Protein AF-S4MY46-F1 (afdb_monomer)

Foldseek 3Di:
DDPVVVVVVVVVVVVVVLCVVCPPDDLCQQLDDPDLQRAGVVLVVQLVLLVVQVVVCVVVVHDRCLVVVVVLVLLVLPDPSSDSCPPDGSVSSNSSSPDPNDD

Radius of gyration: 14.99 Å; Cα contacts (8 Å, |Δi|>4): 65; chains: 1; bounding box: 39×30×36 Å

Nearest PDB structures (foldseek):
  8f5v-assembly1_B  TM=9.668E-01  e=5.195E-07  Mycobacterium tuberculosis
  8fx9-assembly1_A-2  TM=9.457E-01  e=9.624E-07  Mycobacterium tuberculosis
  3cex-assembly1_A  TM=8.885E-01  e=2.330E-03  Enterococcus faecalis V583
  8qf6-assembly1_D  TM=5.729E-01  e=2.433E+00  Escherichia coli BL21(DE3)

InterPro domains:
  IPR024775 Hercynine oxygenase, DinB-like domain [PF12867] (13-75)
  IPR034660 DinB/YfiT-like putative metalloenzymes [G3DSA:1.20.120.450] (1-101)
  IPR034660 DinB/YfiT-like putative metalloenzymes [SSF109854] (4-90)

Solvent-accessible surface area (backbone atoms only — not comparable to full-atom values): 6211 Å² total; per-residue (Å²): 136,56,76,66,54,56,53,53,50,54,55,50,50,54,53,51,51,54,52,62,71,54,59,92,59,51,74,68,62,31,50,40,50,98,43,81,79,50,76,20,56,52,54,51,54,50,28,53,53,37,48,51,38,51,52,55,14,64,79,66,79,47,78,35,58,52,64,78,68,44,43,54,68,75,58,58,60,86,63,64,90,81,67,39,61,82,89,58,46,51,74,52,56,61,57,59,61,68,65,79,79,77,128

Sequence (103 aa):
MHAKDILIDGYNRIREEVHATVEGLAPDELSARPSPDTNSIAWLVWHLTRVQDDHVADAFDLDQVWLSQDWEKRFGLGLPRHDTGYGHSPAKVAKSGSTRARC

Secondary structure (DSSP, 8-state):
--HHHHHHHHHHHHHHHHHHHHTT--HHHHH--SSTTSPPHHHHHHHHHHHHHHHHHHHTT---HHHHT-HHHHH---S-TT--STT--HHHHHHHT------

Organism: NCBI:txid1283301

pLDDT: mean 90.81, std 14.08, range [30.38, 98.5]

Structure (mmCIF, N/CA/C/O backbone):
data_AF-S4MY46-F1
#
_entry.id   AF-S4MY46-F1
#
loop_
_atom_site.group_PDB
_atom_site.id
_atom_site.type_symbol
_atom_site.label_atom_id
_atom_site.label_alt_id
_atom_site.label_comp_id
_atom_site.label_asym_id
_atom_site.label_entity_id
_atom_site.label_seq_id
_atom_site.pdbx_PDB_ins_code
_atom_site.Cartn_x
_atom_site.Cartn_y
_atom_site.Cartn_z
_atom_site.occupancy
_atom_site.B_iso_or_equiv
_atom_site.auth_seq_id
_atom_site.auth_comp_id
_atom_site.auth_asym_id
_atom_site.auth_atom_id
_atom_site.pdbx_PDB_model_num
ATOM 1 N N . MET A 1 1 ? 21.833 15.427 -11.602 1.00 73.94 1 MET A N 1
ATOM 2 C CA . MET A 1 1 ? 20.713 14.678 -11.003 1.00 73.94 1 MET A CA 1
ATOM 3 C C . MET A 1 1 ? 19.903 14.098 -12.145 1.00 73.94 1 MET A C 1
ATOM 5 O O . MET A 1 1 ? 19.485 14.856 -13.015 1.00 73.94 1 MET A O 1
ATOM 9 N N . HIS A 1 2 ? 19.791 12.778 -12.220 1.00 93.38 2 HIS A N 1
ATOM 10 C CA . HIS A 1 2 ? 18.974 12.102 -13.223 1.00 93.38 2 HIS A CA 1
ATOM 11 C C . HIS A 1 2 ? 17.520 12.033 -12.744 1.00 93.38 2 HIS A C 1
ATOM 13 O O . HIS A 1 2 ? 17.268 12.006 -11.543 1.00 93.38 2 HIS A O 1
ATOM 19 N N . ALA A 1 3 ? 16.555 11.954 -13.666 1.00 92.69 3 ALA A N 1
ATOM 20 C CA . ALA A 1 3 ? 15.132 11.872 -13.313 1.00 92.69 3 ALA A CA 1
ATOM 21 C C . ALA A 1 3 ? 14.819 10.707 -12.349 1.00 92.69 3 ALA A C 1
ATOM 23 O O . ALA A 1 3 ? 14.018 10.859 -11.432 1.00 92.69 3 ALA A O 1
ATOM 24 N N . LYS A 1 4 ? 15.518 9.573 -12.501 1.00 92.69 4 LYS A N 1
ATOM 25 C CA . LYS A 1 4 ? 15.407 8.422 -11.592 1.00 92.69 4 LYS A CA 1
ATOM 26 C C . LYS A 1 4 ? 15.773 8.755 -10.141 1.00 92.69 4 LYS A C 1
ATOM 28 O O . LYS A 1 4 ? 15.180 8.189 -9.235 1.00 92.69 4 LYS A O 1
ATOM 33 N N . ASP A 1 5 ? 16.707 9.681 -9.920 1.00 96.44 5 ASP A N 1
ATOM 34 C CA . ASP A 1 5 ? 17.177 10.025 -8.576 1.00 96.44 5 ASP A CA 1
ATOM 35 C C . ASP A 1 5 ? 16.078 10.777 -7.807 1.00 96.44 5 ASP A C 1
ATOM 37 O O . ASP A 1 5 ? 15.900 10.555 -6.616 1.00 96.44 5 ASP A O 1
ATOM 41 N N . ILE A 1 6 ? 15.283 11.597 -8.508 1.00 95.81 6 ILE A N 1
ATOM 42 C CA . ILE A 1 6 ? 14.126 12.308 -7.938 1.00 95.81 6 ILE A CA 1
ATOM 43 C C . ILE A 1 6 ? 13.024 11.319 -7.544 1.00 95.81 6 ILE A C 1
ATOM 45 O O . ILE A 1 6 ? 12.424 11.451 -6.481 1.00 95.81 6 ILE A O 1
ATOM 49 N N . LEU A 1 7 ? 12.761 10.313 -8.385 1.00 92.75 7 LEU A N 1
ATOM 50 C CA . LEU A 1 7 ? 11.772 9.277 -8.075 1.00 92.75 7 LEU A CA 1
ATOM 51 C C . LEU A 1 7 ? 12.203 8.442 -6.864 1.00 92.75 7 LEU A C 1
ATOM 53 O O . LEU A 1 7 ? 11.394 8.195 -5.975 1.00 92.75 7 LEU A O 1
ATOM 57 N N . ILE A 1 8 ? 13.478 8.046 -6.810 1.00 95.50 8 ILE A N 1
ATOM 58 C CA . ILE A 1 8 ? 14.041 7.299 -5.678 1.00 95.50 8 ILE A CA 1
ATOM 59 C C . ILE A 1 8 ? 13.935 8.116 -4.383 1.00 95.50 8 ILE A C 1
ATOM 61 O O . ILE A 1 8 ? 13.496 7.577 -3.369 1.00 95.50 8 ILE A O 1
ATOM 65 N N . ASP A 1 9 ? 14.289 9.404 -4.412 1.00 97.06 9 ASP A N 1
ATOM 66 C CA . ASP A 1 9 ? 14.133 10.303 -3.262 1.00 97.06 9 ASP A CA 1
ATOM 67 C C . ASP A 1 9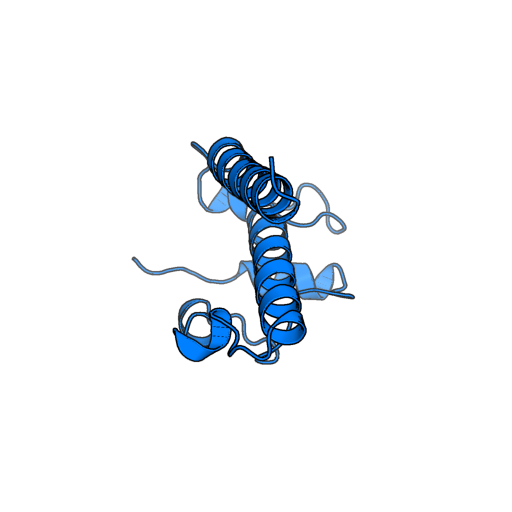 ? 12.669 10.390 -2.805 1.00 97.06 9 ASP A C 1
ATOM 69 O O . ASP A 1 9 ? 12.366 10.162 -1.634 1.00 97.06 9 ASP A O 1
ATOM 73 N N . GLY A 1 10 ? 11.739 10.610 -3.740 1.00 95.50 10 GLY A N 1
ATOM 74 C CA . GLY A 1 10 ? 10.308 10.683 -3.444 1.00 95.50 10 GLY A CA 1
ATOM 75 C C . GLY A 1 10 ? 9.765 9.422 -2.763 1.00 95.50 10 GLY A C 1
ATOM 76 O O . GLY A 1 10 ? 9.091 9.520 -1.738 1.00 95.50 10 GLY A O 1
ATOM 77 N N . TYR A 1 11 ? 10.097 8.233 -3.279 1.00 94.88 11 TYR A N 1
ATOM 78 C CA . TYR A 1 11 ? 9.669 6.969 -2.668 1.00 94.88 11 TYR A CA 1
ATOM 79 C C . TYR A 1 11 ? 10.345 6.690 -1.318 1.00 94.88 11 TYR A C 1
ATOM 81 O O . TYR A 1 11 ? 9.711 6.119 -0.428 1.00 94.88 11 TYR A O 1
ATOM 89 N N . ASN A 1 12 ? 11.598 7.113 -1.123 1.00 96.94 12 ASN A N 1
ATOM 90 C CA . ASN A 1 12 ? 12.260 7.004 0.180 1.00 96.94 12 ASN A CA 1
ATOM 91 C C . ASN A 1 12 ? 11.571 7.869 1.237 1.00 96.94 12 ASN A C 1
ATOM 93 O O . ASN A 1 12 ? 11.319 7.381 2.336 1.00 96.94 12 ASN A O 1
ATOM 97 N N . ARG A 1 13 ? 11.175 9.096 0.887 1.00 97.12 13 ARG A N 1
ATOM 98 C CA . ARG A 1 13 ? 10.437 9.978 1.799 1.00 97.12 13 ARG A CA 1
ATOM 99 C C . ARG A 1 13 ? 9.080 9.395 2.183 1.00 97.12 13 ARG A C 1
ATOM 101 O O . ARG A 1 13 ? 8.730 9.417 3.352 1.00 97.12 13 ARG A O 1
ATOM 108 N N . ILE A 1 14 ? 8.348 8.787 1.243 1.00 95.88 14 ILE A N 1
ATOM 109 C CA . ILE A 1 14 ? 7.099 8.070 1.570 1.00 95.88 14 ILE A CA 1
ATOM 110 C C . ILE A 1 14 ? 7.359 6.978 2.617 1.00 95.88 14 ILE A C 1
ATOM 112 O O . ILE A 1 14 ? 6.606 6.860 3.582 1.00 95.88 14 ILE A O 1
ATOM 116 N N . ARG 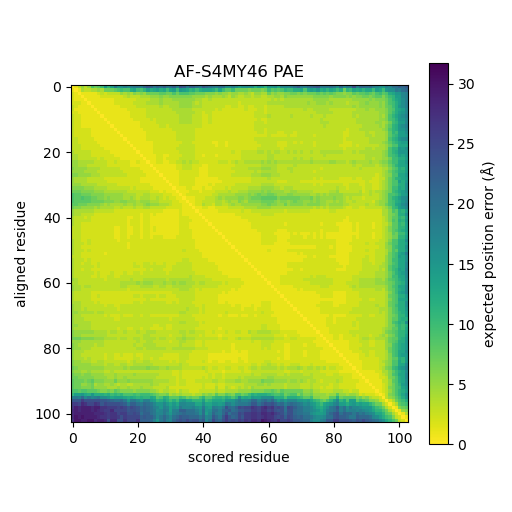A 1 15 ? 8.437 6.196 2.459 1.00 96.00 15 ARG A N 1
ATOM 117 C CA . ARG A 1 15 ? 8.814 5.160 3.432 1.00 96.00 15 ARG A CA 1
ATOM 118 C C . ARG A 1 15 ? 9.097 5.761 4.812 1.00 96.00 15 ARG A C 1
ATOM 120 O O . ARG A 1 15 ? 8.602 5.238 5.806 1.00 96.00 15 ARG A O 1
ATOM 127 N N . GLU A 1 16 ? 9.876 6.835 4.870 1.00 97.88 16 GLU A N 1
ATOM 128 C CA . GLU A 1 16 ? 10.210 7.543 6.113 1.00 97.88 16 GLU A CA 1
ATOM 129 C C . GLU A 1 16 ? 8.954 8.065 6.824 1.00 97.88 16 GLU A C 1
ATOM 131 O O . GLU A 1 16 ? 8.763 7.777 8.004 1.00 97.88 16 GLU A O 1
ATOM 136 N N . GLU A 1 17 ? 8.057 8.734 6.097 1.00 97.12 17 GLU A N 1
ATOM 137 C CA . GLU A 1 17 ? 6.812 9.281 6.648 1.00 97.12 17 GLU A CA 1
ATOM 138 C C . GLU A 1 17 ? 5.863 8.186 7.148 1.00 97.12 17 GLU A C 1
ATOM 140 O O . GLU A 1 17 ? 5.245 8.341 8.202 1.00 97.12 17 GLU A O 1
ATOM 145 N N . VAL A 1 18 ? 5.762 7.050 6.444 1.00 96.88 18 VAL A N 1
ATOM 146 C CA . VAL A 1 18 ? 4.970 5.901 6.915 1.00 96.88 18 VAL A CA 1
ATOM 147 C C . VAL A 1 18 ? 5.507 5.399 8.251 1.00 96.88 18 VAL A C 1
ATOM 149 O O . VAL A 1 18 ? 4.721 5.214 9.177 1.00 96.88 18 VAL A O 1
ATOM 152 N N . HIS A 1 19 ? 6.825 5.208 8.372 1.00 96.81 19 HIS A N 1
ATOM 153 C CA . HIS A 1 19 ? 7.430 4.748 9.622 1.00 96.81 19 HIS A CA 1
ATOM 154 C C . HIS A 1 19 ? 7.248 5.756 10.759 1.00 96.81 19 HIS A C 1
ATOM 156 O O . HIS A 1 19 ? 6.860 5.342 11.846 1.00 96.81 19 HIS A O 1
ATOM 162 N N . ALA A 1 20 ? 7.457 7.049 10.502 1.00 97.12 20 ALA A N 1
ATOM 163 C CA . ALA A 1 20 ? 7.251 8.103 11.493 1.00 97.12 20 ALA A CA 1
ATOM 164 C C . ALA A 1 20 ? 5.781 8.202 11.938 1.00 97.12 20 ALA A C 1
ATOM 166 O O . ALA A 1 20 ? 5.495 8.374 13.118 1.00 97.12 20 ALA A O 1
ATOM 167 N N . THR A 1 21 ? 4.832 8.040 11.010 1.00 95.12 21 THR A N 1
ATOM 168 C CA . THR A 1 21 ? 3.391 8.125 11.301 1.00 95.12 21 THR A CA 1
ATOM 169 C C . THR A 1 21 ? 2.907 6.987 12.199 1.00 95.12 21 THR A C 1
ATOM 171 O O . THR A 1 21 ? 2.015 7.192 13.021 1.00 95.12 21 THR A O 1
ATOM 174 N N . VAL A 1 22 ? 3.450 5.778 12.027 1.00 96.62 22 VAL A N 1
ATOM 175 C CA . VAL A 1 22 ? 3.035 4.598 12.807 1.00 96.62 22 VAL A CA 1
ATOM 176 C C . VAL A 1 22 ? 3.889 4.367 14.052 1.00 96.62 22 VAL A C 1
ATOM 178 O O . VAL A 1 22 ? 3.618 3.437 14.814 1.00 96.62 22 VAL A O 1
ATOM 181 N N . GLU A 1 23 ? 4.923 5.181 14.265 1.00 97.56 23 GLU A N 1
ATOM 182 C CA . GLU A 1 23 ? 5.835 5.039 15.393 1.00 97.56 23 GLU A CA 1
ATOM 183 C C . GLU A 1 23 ? 5.091 5.207 16.724 1.00 97.56 23 GLU A C 1
ATOM 185 O O . GLU A 1 23 ? 4.369 6.175 16.953 1.00 97.56 23 GLU A O 1
ATOM 190 N N . GLY A 1 24 ? 5.262 4.231 17.619 1.00 97.25 24 GLY A N 1
ATOM 191 C CA . GLY A 1 24 ? 4.664 4.252 18.954 1.00 97.25 24 GLY A CA 1
ATOM 192 C C . GLY A 1 24 ? 3.173 3.906 19.020 1.00 97.25 24 GLY A C 1
ATOM 193 O O . GLY A 1 24 ? 2.657 3.802 20.131 1.00 97.25 24 GLY A O 1
ATOM 194 N N . LEU A 1 25 ? 2.494 3.678 17.889 1.00 97.25 25 LEU A N 1
ATOM 195 C CA . LEU A 1 25 ? 1.079 3.298 17.881 1.00 97.25 25 LEU A CA 1
ATOM 196 C C . LEU A 1 25 ? 0.878 1.817 18.216 1.00 97.25 25 LEU A C 1
ATOM 198 O O . LEU A 1 25 ? 1.497 0.924 17.630 1.00 97.25 25 LEU A O 1
ATOM 202 N N . ALA A 1 26 ? -0.048 1.545 19.131 1.00 96.19 26 ALA A N 1
ATOM 203 C CA . ALA A 1 26 ? -0.495 0.197 19.440 1.00 96.19 26 ALA A CA 1
ATOM 204 C C . ALA A 1 26 ? -1.356 -0.387 18.297 1.00 96.19 26 ALA A C 1
ATOM 206 O O . ALA A 1 26 ? -1.999 0.354 17.547 1.00 96.19 26 ALA A O 1
ATOM 207 N N . PRO A 1 27 ? -1.460 -1.725 18.177 1.00 93.12 27 PRO A N 1
ATOM 208 C CA . PRO A 1 27 ? -2.293 -2.366 17.153 1.00 93.12 27 PRO A CA 1
ATOM 209 C C . PRO A 1 27 ? -3.763 -1.917 17.150 1.00 93.12 27 PRO A C 1
ATOM 211 O O . PRO A 1 27 ? -4.366 -1.771 16.082 1.00 93.12 27 PRO A O 1
ATOM 214 N N . ASP A 1 28 ? -4.331 -1.661 18.330 1.00 94.38 28 ASP A N 1
ATOM 215 C CA . ASP A 1 28 ? -5.709 -1.181 18.466 1.00 94.38 28 ASP A CA 1
ATOM 216 C C . ASP A 1 28 ? -5.859 0.261 17.959 1.00 94.38 28 ASP A C 1
ATOM 218 O O . ASP A 1 28 ? -6.875 0.595 17.352 1.00 94.38 28 ASP A O 1
ATOM 222 N N . GLU A 1 29 ? -4.831 1.098 18.124 1.00 95.50 29 GLU A N 1
ATOM 223 C CA . GLU A 1 29 ? -4.798 2.468 17.596 1.00 95.50 29 GLU A CA 1
ATOM 224 C C . GLU A 1 29 ? -4.643 2.466 16.072 1.00 95.50 29 GLU A C 1
ATOM 226 O O . GLU A 1 29 ? -5.352 3.190 15.374 1.00 95.50 29 GLU A O 1
ATOM 231 N N . LEU A 1 30 ? -3.796 1.583 15.533 1.00 94.88 30 LEU A N 1
ATOM 232 C CA . LEU A 1 30 ? -3.654 1.394 14.086 1.00 94.88 30 LEU A CA 1
ATOM 233 C C . LEU A 1 30 ? -4.961 0.929 13.430 1.00 94.88 30 LEU A C 1
ATOM 235 O O . LEU A 1 30 ? -5.246 1.285 12.284 1.00 94.88 30 LEU A O 1
ATOM 239 N N . SER A 1 31 ? -5.755 0.142 14.154 1.00 93.00 31 SER A N 1
ATOM 240 C CA . SER A 1 31 ? -7.027 -0.415 13.683 1.00 93.00 31 SER A CA 1
ATOM 241 C C . SER A 1 31 ? -8.229 0.487 13.978 1.00 93.00 31 SER A C 1
ATOM 243 O O . SER A 1 31 ? -9.317 0.248 13.445 1.00 93.00 31 SER A O 1
ATOM 245 N N . ALA A 1 32 ? -8.048 1.526 14.797 1.00 93.06 32 ALA A N 1
ATOM 246 C CA . ALA A 1 32 ? -9.117 2.414 15.216 1.00 93.06 32 ALA A CA 1
ATOM 247 C C . ALA A 1 32 ? -9.726 3.171 14.030 1.00 93.06 32 ALA A C 1
ATOM 249 O O . ALA A 1 32 ? -9.045 3.589 13.090 1.00 93.06 32 ALA A O 1
ATOM 250 N N . ARG A 1 33 ? -11.044 3.368 14.099 1.00 93.56 33 ARG A N 1
ATOM 251 C CA . ARG A 1 33 ? -11.817 4.170 13.147 1.00 93.56 33 ARG A CA 1
ATOM 252 C C . ARG A 1 33 ? -12.568 5.250 13.925 1.00 93.56 33 ARG A C 1
ATOM 254 O O . ARG A 1 33 ? -13.578 4.924 14.549 1.00 93.56 33 ARG A O 1
ATOM 261 N N . PRO A 1 34 ? -12.093 6.510 13.918 1.00 90.94 34 PRO A N 1
ATOM 262 C CA . PRO A 1 34 ? -12.724 7.602 14.662 1.00 90.94 34 PRO A CA 1
ATOM 263 C C . PRO A 1 34 ? -14.202 7.828 14.310 1.00 90.94 34 PRO A C 1
ATOM 265 O O . PRO A 1 34 ? -14.979 8.274 15.150 1.00 90.94 34 PRO A O 1
ATOM 268 N N . SER A 1 35 ? -14.604 7.502 13.079 1.00 92.69 35 SER A N 1
ATOM 269 C CA . SER A 1 35 ? -16.006 7.450 12.660 1.00 92.69 35 SER A CA 1
ATOM 270 C C . SER A 1 35 ? -16.275 6.297 11.676 1.00 92.69 35 SER A C 1
ATOM 272 O O . SER A 1 35 ? -15.338 5.793 11.043 1.00 92.69 35 SER A O 1
ATOM 274 N N . PRO A 1 36 ? -17.545 5.887 11.482 1.00 87.69 36 PRO A N 1
ATOM 275 C CA . PRO A 1 36 ? -17.910 4.809 10.561 1.00 87.69 36 PRO A CA 1
ATOM 276 C C . PRO A 1 36 ? -17.485 5.017 9.107 1.00 87.69 36 PRO A C 1
ATOM 278 O O . PRO A 1 36 ? -17.433 4.028 8.382 1.00 87.69 36 PRO A O 1
ATOM 281 N N . ASP A 1 37 ? -17.155 6.246 8.703 1.00 89.94 37 ASP A N 1
ATOM 282 C CA . ASP A 1 37 ? -16.749 6.605 7.338 1.00 89.94 37 ASP A CA 1
ATOM 283 C C . ASP A 1 37 ? -15.239 6.858 7.207 1.00 89.94 37 ASP A C 1
ATOM 285 O O . ASP A 1 37 ? -14.731 7.062 6.109 1.00 89.94 37 ASP A O 1
ATOM 289 N N . THR A 1 38 ? -14.496 6.812 8.317 1.00 92.69 38 THR A N 1
ATOM 290 C CA . THR A 1 38 ? -13.032 6.968 8.308 1.00 92.69 38 THR A CA 1
ATOM 291 C C . THR A 1 38 ? -12.326 5.654 8.018 1.00 92.69 38 THR A C 1
ATOM 293 O O . THR A 1 38 ? -12.770 4.584 8.445 1.00 92.69 38 THR A O 1
ATOM 296 N N . ASN A 1 39 ? -11.198 5.725 7.320 1.00 94.62 39 ASN A N 1
ATOM 297 C CA . ASN A 1 39 ? -10.286 4.596 7.196 1.00 94.62 39 ASN A CA 1
ATOM 298 C C . ASN A 1 39 ? -9.403 4.514 8.443 1.00 94.62 39 ASN A C 1
ATOM 300 O O . ASN A 1 39 ? -9.056 5.544 9.019 1.00 94.62 39 ASN A O 1
ATOM 304 N N . SER A 1 40 ? -9.045 3.300 8.856 1.00 94.62 40 SER A N 1
ATOM 305 C CA . SER A 1 40 ? -8.033 3.120 9.897 1.00 94.62 40 SER A CA 1
ATOM 306 C C . SER A 1 40 ? -6.635 3.403 9.342 1.00 94.62 40 SER A C 1
ATOM 308 O O . SER A 1 40 ? -6.411 3.323 8.129 1.00 94.62 40 SER A O 1
ATOM 310 N N . ILE A 1 41 ? -5.676 3.693 10.223 1.00 95.62 41 ILE A N 1
ATOM 311 C CA . ILE A 1 41 ? -4.276 3.925 9.833 1.00 95.62 41 ILE A CA 1
ATOM 312 C C . ILE A 1 41 ? -3.706 2.675 9.152 1.00 95.62 41 ILE A C 1
ATOM 314 O O . ILE A 1 41 ? -3.092 2.775 8.091 1.00 95.62 41 ILE A O 1
ATOM 318 N N . ALA A 1 42 ? -3.992 1.489 9.698 1.00 94.94 42 ALA A N 1
ATOM 319 C CA . ALA A 1 42 ? -3.587 0.215 9.113 1.00 94.94 42 ALA A CA 1
ATOM 320 C C . ALA A 1 42 ? -4.105 0.044 7.676 1.00 94.94 42 ALA A C 1
ATOM 322 O O . ALA A 1 42 ? -3.354 -0.374 6.796 1.00 94.94 42 ALA A O 1
ATO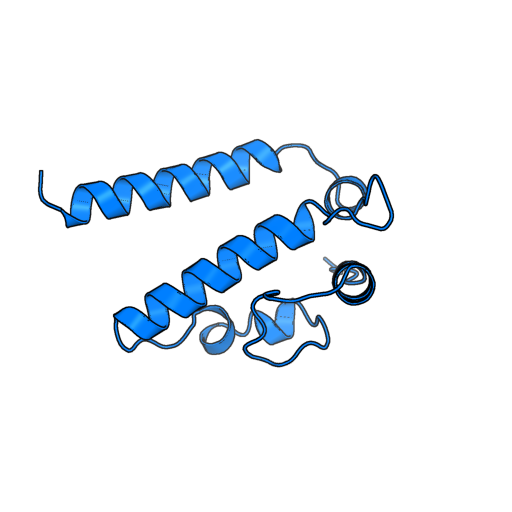M 323 N N . TRP A 1 43 ? -5.369 0.406 7.418 1.00 96.00 43 TRP A N 1
ATOM 324 C CA . TRP A 1 43 ? -5.934 0.333 6.072 1.00 96.00 43 TRP A CA 1
ATOM 325 C C . TRP A 1 43 ? -5.263 1.324 5.123 1.00 96.00 43 TRP A C 1
ATOM 327 O O . TRP A 1 43 ? -4.963 0.960 3.992 1.00 96.00 43 TRP A O 1
ATOM 337 N N . LEU A 1 44 ? -4.991 2.554 5.572 1.00 96.19 44 LEU A N 1
ATOM 338 C CA . LEU A 1 44 ? -4.342 3.580 4.749 1.00 96.19 44 LEU A CA 1
ATOM 339 C C . LEU A 1 44 ? -2.921 3.174 4.341 1.00 96.19 44 LEU A C 1
ATOM 341 O O . LEU A 1 44 ? -2.565 3.312 3.174 1.00 96.19 44 LEU A O 1
ATOM 345 N N . VAL A 1 45 ? -2.134 2.624 5.270 1.00 96.81 45 VAL A N 1
ATOM 346 C CA . VAL A 1 45 ? -0.770 2.149 4.986 1.00 96.81 45 VAL A CA 1
ATOM 347 C C . VAL A 1 45 ? -0.789 0.922 4.069 1.00 96.81 45 VAL A C 1
ATOM 349 O O . VAL A 1 45 ? -0.016 0.852 3.110 1.00 96.81 45 VAL A O 1
ATOM 352 N N . TRP A 1 46 ? -1.696 -0.030 4.306 1.00 96.75 46 TRP A N 1
ATOM 353 C CA . TRP A 1 46 ? -1.885 -1.172 3.408 1.00 96.75 46 TRP A CA 1
ATOM 354 C C . TRP A 1 46 ? -2.313 -0.725 2.001 1.00 96.75 46 TRP A C 1
ATOM 356 O O . TRP A 1 46 ? -1.710 -1.145 1.019 1.00 96.75 46 TRP A O 1
ATOM 366 N N . HIS A 1 47 ? -3.293 0.173 1.887 1.00 97.06 47 HIS A N 1
ATOM 367 C CA . HIS A 1 47 ? -3.771 0.701 0.607 1.00 97.06 47 HIS A CA 1
ATOM 368 C C . HIS A 1 47 ? -2.651 1.413 -0.163 1.00 97.06 47 HIS A C 1
ATOM 370 O O . HIS A 1 47 ? -2.413 1.105 -1.330 1.00 97.06 47 HIS A O 1
ATOM 376 N N . LEU A 1 48 ? -1.917 2.310 0.504 1.00 97.00 48 LEU A N 1
ATOM 377 C CA . LEU A 1 48 ? -0.772 3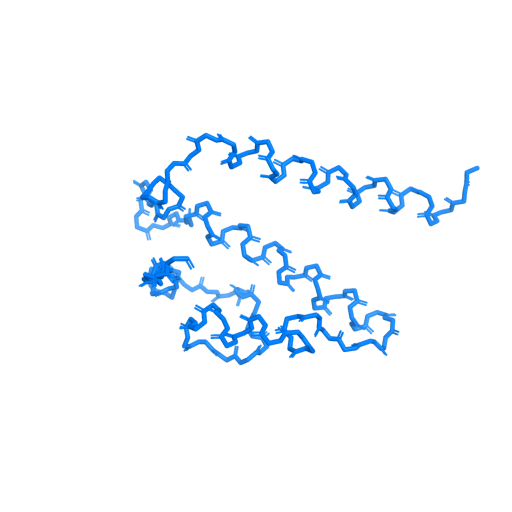.022 -0.067 1.00 97.00 48 LEU A CA 1
ATOM 378 C C . LEU A 1 48 ? 0.270 2.052 -0.640 1.00 97.00 48 LEU A C 1
ATOM 380 O O . LEU A 1 48 ? 0.694 2.192 -1.787 1.00 97.00 48 LEU A O 1
ATOM 384 N N . THR A 1 49 ? 0.669 1.055 0.151 1.00 96.19 49 THR A N 1
ATOM 385 C CA . THR A 1 49 ? 1.703 0.088 -0.246 1.00 96.19 49 THR A CA 1
ATOM 386 C C . THR A 1 49 ? 1.222 -0.859 -1.342 1.00 96.19 49 THR A C 1
ATOM 388 O O . THR A 1 49 ? 2.000 -1.187 -2.236 1.00 96.19 49 THR A O 1
ATOM 391 N N . ARG A 1 50 ? -0.063 -1.239 -1.346 1.00 97.81 50 ARG A N 1
ATOM 392 C CA . ARG A 1 50 ? -0.674 -2.016 -2.431 1.00 97.81 50 ARG A CA 1
ATOM 393 C C . ARG A 1 50 ? -0.709 -1.261 -3.749 1.00 97.81 50 ARG A C 1
ATOM 395 O O . ARG A 1 50 ? -0.348 -1.845 -4.761 1.00 97.81 50 ARG A O 1
ATOM 402 N N . VAL A 1 51 ? -1.112 0.010 -3.740 1.00 97.50 51 VAL A N 1
ATOM 403 C CA . VAL A 1 51 ? -1.134 0.850 -4.950 1.00 97.50 51 VAL A CA 1
ATOM 404 C C . VAL A 1 51 ? 0.280 1.062 -5.491 1.00 97.50 51 VAL A C 1
ATOM 406 O O . VAL A 1 51 ? 0.492 0.966 -6.696 1.00 97.50 51 VAL A O 1
ATOM 409 N N . GLN A 1 52 ? 1.259 1.307 -4.615 1.00 96.88 52 GLN A N 1
ATOM 410 C CA . GLN A 1 52 ? 2.652 1.447 -5.036 1.00 96.88 52 GLN A CA 1
ATOM 411 C C . GLN A 1 52 ? 3.196 0.157 -5.669 1.00 96.88 52 GLN A C 1
ATOM 413 O O . GLN A 1 52 ? 3.802 0.223 -6.733 1.00 96.88 52 GLN A O 1
ATOM 418 N N . ASP A 1 53 ? 2.983 -0.999 -5.036 1.00 98.12 53 ASP A N 1
ATOM 419 C CA . ASP A 1 53 ? 3.420 -2.298 -5.561 1.00 98.12 53 ASP A CA 1
ATOM 420 C C . ASP A 1 53 ? 2.741 -2.629 -6.899 1.00 98.12 53 ASP A C 1
ATOM 422 O O . ASP A 1 53 ? 3.421 -2.943 -7.869 1.00 98.12 53 ASP A O 1
ATOM 426 N N . ASP A 1 54 ? 1.416 -2.481 -6.976 1.00 98.38 54 ASP A N 1
ATOM 427 C CA . ASP A 1 54 ? 0.619 -2.741 -8.181 1.00 98.38 54 ASP A CA 1
ATOM 428 C C . ASP A 1 54 ? 1.068 -1.891 -9.380 1.00 98.38 54 ASP A C 1
ATOM 430 O O . ASP A 1 54 ? 1.381 -2.435 -10.438 1.00 98.38 54 ASP A O 1
ATOM 434 N N . HIS A 1 55 ? 1.192 -0.572 -9.203 1.00 97.00 55 HIS A N 1
ATOM 435 C CA . HIS A 1 55 ? 1.542 0.332 -10.300 1.00 97.00 55 HIS A CA 1
ATOM 436 C C . HIS A 1 55 ? 3.014 0.240 -10.718 1.00 97.00 55 HIS A C 1
ATOM 438 O O . HIS A 1 55 ? 3.322 0.371 -1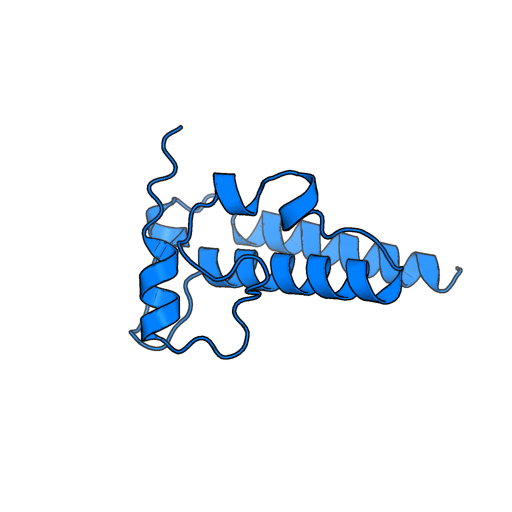1.902 1.00 97.00 55 HIS A O 1
ATOM 444 N N . VAL A 1 56 ? 3.943 0.052 -9.771 1.00 96.31 56 VAL A N 1
ATOM 445 C CA . VAL A 1 56 ? 5.364 -0.121 -10.116 1.00 96.31 56 VAL A CA 1
ATOM 446 C C . VAL A 1 56 ? 5.571 -1.460 -10.816 1.00 96.31 56 VAL A C 1
ATOM 448 O O . VAL A 1 56 ? 6.329 -1.519 -11.779 1.00 96.31 56 VAL A O 1
ATOM 451 N N . ALA A 1 57 ? 4.887 -2.517 -10.379 1.00 98.12 57 ALA A N 1
ATOM 452 C CA . ALA A 1 57 ? 4.950 -3.806 -11.048 1.00 98.12 57 ALA A CA 1
ATOM 453 C C . ALA A 1 57 ? 4.461 -3.714 -12.503 1.00 98.12 57 ALA A C 1
ATOM 455 O O . ALA A 1 57 ? 5.190 -4.103 -13.412 1.00 98.12 57 ALA A O 1
ATOM 456 N N . ASP A 1 58 ? 3.289 -3.112 -12.729 1.00 97.75 58 ASP A N 1
ATOM 457 C CA . ASP A 1 58 ? 2.712 -2.942 -14.069 1.00 97.75 58 ASP A CA 1
ATOM 458 C C . ASP A 1 58 ? 3.597 -2.081 -14.988 1.00 97.75 58 ASP A C 1
ATOM 460 O O . ASP A 1 58 ? 3.909 -2.470 -16.112 1.00 97.75 58 ASP A O 1
ATOM 464 N N . ALA A 1 59 ? 4.101 -0.944 -14.492 1.00 96.94 59 ALA A N 1
ATOM 465 C CA . ALA A 1 59 ? 4.912 -0.020 -15.288 1.00 96.94 59 ALA A CA 1
ATOM 466 C C . ALA A 1 59 ? 6.243 -0.615 -15.788 1.00 96.94 59 ALA A C 1
ATOM 468 O O . ALA A 1 59 ? 6.827 -0.090 -16.741 1.00 96.94 59 ALA A O 1
ATOM 469 N N . PHE A 1 60 ? 6.740 -1.669 -15.136 1.00 96.00 60 PHE A N 1
ATOM 470 C CA . PHE A 1 60 ? 8.032 -2.288 -15.433 1.00 96.00 60 PHE A CA 1
ATOM 471 C C . PHE A 1 60 ? 7.938 -3.779 -15.794 1.00 96.00 60 PHE A C 1
ATOM 473 O O . PHE A 1 60 ? 8.984 -4.419 -15.891 1.00 96.00 60 PHE A O 1
ATOM 480 N N . ASP A 1 61 ? 6.730 -4.310 -16.022 1.00 97.69 61 ASP A N 1
ATOM 481 C CA . ASP A 1 61 ? 6.479 -5.729 -16.339 1.00 97.69 61 ASP A CA 1
ATOM 482 C C . ASP A 1 61 ? 7.103 -6.686 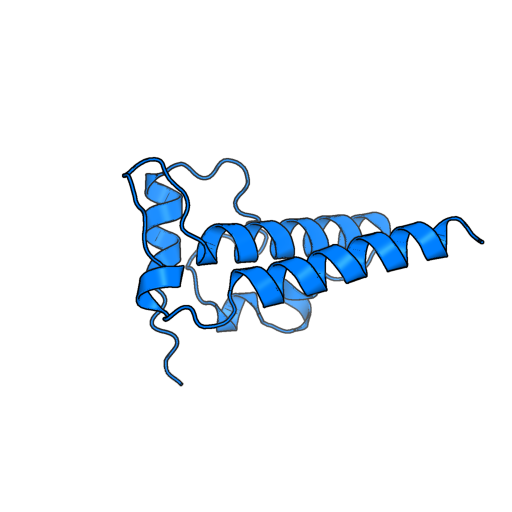-15.300 1.00 97.69 61 ASP A C 1
ATOM 484 O O . ASP A 1 61 ? 7.811 -7.643 -15.619 1.00 97.69 61 ASP A O 1
ATOM 488 N N . LEU A 1 62 ? 6.898 -6.368 -14.018 1.00 98.12 62 LEU A N 1
ATOM 489 C CA . LEU A 1 62 ? 7.373 -7.153 -12.879 1.00 98.12 62 LEU A CA 1
ATOM 490 C C . LEU A 1 62 ? 6.212 -7.870 -12.188 1.00 98.12 62 LEU A C 1
ATOM 492 O O . LEU A 1 62 ? 5.064 -7.431 -12.222 1.00 98.12 62 LEU A O 1
ATOM 496 N N . ASP A 1 63 ? 6.532 -8.936 -11.457 1.00 98.06 63 ASP A N 1
ATOM 497 C CA . ASP A 1 63 ? 5.588 -9.525 -10.512 1.00 98.06 63 ASP A CA 1
ATOM 498 C C . ASP A 1 63 ? 5.415 -8.618 -9.285 1.00 98.06 63 ASP A C 1
ATOM 500 O O . ASP A 1 63 ? 6.394 -8.217 -8.649 1.00 98.06 63 ASP A O 1
ATOM 504 N N . GLN A 1 64 ? 4.164 -8.376 -8.883 1.00 98.50 64 GLN A N 1
ATOM 505 C CA . GLN A 1 64 ? 3.853 -7.696 -7.622 1.00 98.50 64 GLN A CA 1
ATOM 506 C C . GLN A 1 64 ? 4.487 -8.435 -6.439 1.00 98.50 64 GLN A C 1
ATOM 508 O O . GLN A 1 64 ? 4.301 -9.648 -6.270 1.00 98.50 64 GLN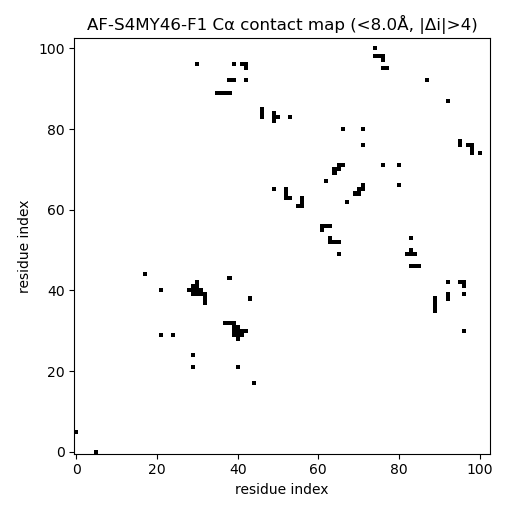 A O 1
ATOM 513 N N . VAL A 1 65 ? 5.182 -7.701 -5.569 1.00 98.31 65 VAL A N 1
ATOM 514 C CA . VAL A 1 65 ? 5.786 -8.224 -4.335 1.00 98.31 65 VAL A CA 1
ATOM 515 C C . VAL A 1 65 ? 4.723 -8.867 -3.451 1.00 98.31 65 VAL A C 1
ATOM 517 O O . VAL A 1 65 ? 4.965 -9.912 -2.842 1.00 98.31 65 VAL A O 1
ATOM 520 N N . TRP A 1 66 ? 3.520 -8.290 -3.429 1.00 98.00 66 TRP A N 1
ATOM 521 C CA . TRP A 1 66 ? 2.364 -8.800 -2.698 1.00 98.00 66 TRP A CA 1
ATOM 522 C C . TRP A 1 66 ? 2.060 -10.278 -2.972 1.00 98.00 66 TRP A C 1
ATOM 524 O O . TRP A 1 66 ? 1.689 -11.021 -2.057 1.00 98.00 66 TRP A O 1
ATOM 534 N N . LEU A 1 67 ? 2.252 -10.713 -4.220 1.00 97.88 67 LEU A N 1
ATOM 535 C CA . LEU A 1 67 ? 1.995 -12.081 -4.659 1.00 97.88 67 LEU A CA 1
ATOM 536 C C . LEU A 1 67 ? 3.264 -12.926 -4.681 1.00 97.88 67 LEU A C 1
ATOM 538 O O . LEU A 1 67 ? 3.240 -14.051 -4.185 1.00 97.88 67 LEU A O 1
ATOM 542 N N . SER A 1 68 ? 4.365 -12.393 -5.214 1.00 98.12 68 SER A N 1
ATOM 543 C CA . SER A 1 68 ? 5.622 -13.137 -5.358 1.00 98.12 68 SER A CA 1
ATOM 544 C C . SER A 1 68 ? 6.281 -13.479 -4.017 1.00 98.12 68 SER A C 1
ATOM 546 O O . SER A 1 68 ? 7.026 -14.453 -3.935 1.00 98.12 68 SER A O 1
ATOM 548 N N . GLN A 1 69 ? 5.975 -12.730 -2.950 1.00 98.00 69 GLN A N 1
ATOM 549 C CA . GLN A 1 69 ? 6.471 -12.985 -1.591 1.00 98.00 69 GLN A CA 1
ATOM 550 C C . GLN A 1 69 ? 5.381 -13.440 -0.603 1.00 98.00 69 GLN A C 1
ATOM 552 O O . GLN A 1 69 ? 5.585 -13.398 0.614 1.00 98.00 69 GLN A O 1
ATOM 557 N N . ASP A 1 70 ? 4.228 -13.897 -1.106 1.00 96.81 70 ASP A N 1
ATOM 558 C CA . ASP A 1 70 ? 3.120 -14.453 -0.312 1.00 96.81 70 ASP A CA 1
ATOM 559 C C . ASP A 1 70 ? 2.534 -13.504 0.757 1.00 96.81 70 ASP A C 1
ATOM 561 O O . ASP A 1 70 ? 1.887 -13.954 1.710 1.00 96.81 70 ASP A O 1
ATOM 565 N N . TRP A 1 71 ? 2.702 -12.186 0.616 1.00 97.50 71 TRP A N 1
ATOM 566 C CA . TRP A 1 71 ? 2.114 -11.220 1.552 1.00 97.50 71 TRP A CA 1
ATOM 567 C C . TRP A 1 71 ? 0.590 -11.308 1.590 1.00 97.50 71 TRP A C 1
ATOM 569 O O . TRP A 1 71 ? 0.017 -11.226 2.674 1.00 97.50 71 TRP A O 1
ATOM 579 N N . GLU A 1 72 ? -0.052 -11.584 0.453 1.00 95.62 72 GLU A N 1
ATOM 580 C CA . GLU A 1 72 ? -1.494 -11.849 0.370 1.00 95.62 72 GLU A CA 1
ATOM 581 C C . GLU A 1 72 ? -1.953 -12.919 1.368 1.00 95.62 72 GLU A C 1
ATOM 583 O O . GLU A 1 72 ? -2.895 -12.708 2.136 1.00 95.62 72 GLU A O 1
ATOM 588 N N . LYS A 1 73 ? -1.213 -14.030 1.438 1.00 94.38 73 LYS A N 1
ATOM 589 C CA . LYS A 1 73 ? -1.500 -15.132 2.361 1.00 94.38 73 LYS A CA 1
ATOM 590 C C . LYS A 1 73 ? -1.181 -14.765 3.807 1.00 94.38 73 LYS A C 1
ATOM 592 O O . LYS A 1 73 ? -1.931 -15.142 4.702 1.00 94.38 73 LYS A O 1
ATOM 597 N N . ARG A 1 74 ? -0.078 -14.043 4.045 1.00 95.19 74 ARG A N 1
ATOM 598 C CA . ARG A 1 74 ? 0.343 -13.615 5.394 1.00 95.19 74 ARG A CA 1
ATOM 599 C C . ARG A 1 74 ? -0.659 -12.649 6.023 1.00 95.19 74 ARG A C 1
ATOM 601 O O . ARG A 1 74 ? -0.965 -12.775 7.203 1.00 95.19 74 ARG A O 1
ATOM 608 N N . PHE A 1 75 ? -1.175 -11.709 5.235 1.00 93.12 75 PHE A N 1
ATOM 609 C CA . PHE A 1 75 ? -2.186 -10.754 5.679 1.00 93.12 75 PHE A CA 1
ATOM 610 C C . PHE A 1 75 ? -3.580 -11.382 5.789 1.00 93.12 75 PHE A C 1
ATOM 612 O O . PHE A 1 75 ? -4.354 -10.970 6.649 1.00 93.12 75 PHE A O 1
ATOM 619 N N . GLY A 1 76 ? -3.920 -12.357 4.938 1.00 91.69 76 GLY A N 1
ATOM 620 C CA . GLY A 1 76 ? -5.118 -13.185 5.103 1.00 91.69 76 GLY A CA 1
ATOM 621 C C . GLY A 1 76 ? -6.439 -12.405 5.152 1.00 91.69 76 GLY A C 1
ATOM 622 O O . GLY A 1 76 ? -7.353 -12.798 5.873 1.00 91.69 76 GLY A O 1
ATOM 6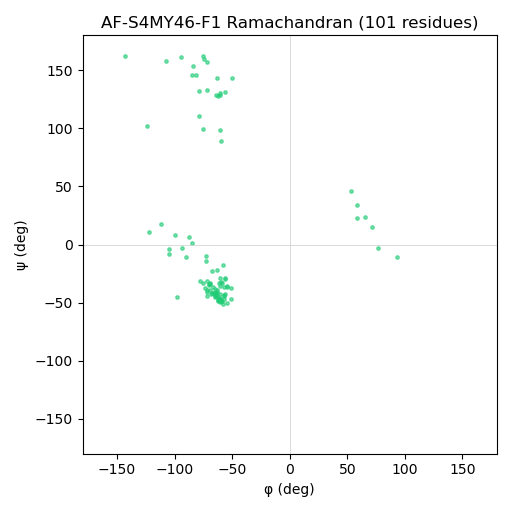23 N N . LEU A 1 77 ? -6.552 -11.298 4.406 1.00 90.25 77 LEU A N 1
ATOM 624 C CA . LEU A 1 77 ? -7.680 -10.351 4.504 1.00 90.25 77 LEU A CA 1
ATOM 625 C C . LEU A 1 77 ? -9.004 -10.874 3.922 1.00 90.25 77 LEU A C 1
ATOM 627 O O . LEU A 1 77 ? -10.037 -10.226 4.076 1.00 90.25 77 LEU A O 1
ATOM 631 N N . GLY A 1 78 ? -8.987 -12.008 3.214 1.00 89.88 78 GLY A N 1
ATOM 632 C CA . GLY A 1 78 ? -10.170 -12.537 2.524 1.00 89.88 78 GLY A CA 1
ATOM 633 C C . GLY A 1 78 ? -10.660 -11.649 1.371 1.00 89.88 78 GLY A C 1
ATOM 634 O O . GLY A 1 78 ? -11.836 -11.693 1.012 1.00 89.88 78 GLY A O 1
ATOM 635 N N . LEU A 1 79 ? -9.771 -10.824 0.814 1.00 91.00 79 LEU A N 1
ATOM 636 C CA . LEU A 1 79 ? -10.017 -9.983 -0.356 1.00 91.00 79 LEU A CA 1
ATOM 637 C C . LEU A 1 79 ? -9.548 -10.695 -1.637 1.00 91.00 79 LEU A C 1
ATOM 639 O O . LEU A 1 79 ? -8.742 -11.625 -1.557 1.00 91.00 79 LEU A O 1
ATOM 643 N N . PRO A 1 80 ? -10.014 -10.275 -2.828 1.00 94.56 80 PRO A N 1
ATOM 644 C CA . PRO A 1 80 ? -9.407 -10.702 -4.085 1.00 94.56 80 PRO A CA 1
ATOM 645 C C . PRO A 1 80 ? -7.886 -10.506 -4.068 1.00 94.56 80 PRO A C 1
ATOM 647 O O . PRO A 1 80 ? -7.384 -9.522 -3.531 1.00 94.56 80 PRO A O 1
ATOM 650 N N . ARG A 1 81 ? -7.139 -11.424 -4.688 1.00 95.31 81 ARG A N 1
ATOM 651 C CA . ARG A 1 81 ? -5.669 -11.469 -4.561 1.00 95.31 81 ARG A CA 1
ATOM 652 C C . ARG A 1 81 ? -4.957 -10.200 -5.050 1.00 95.31 81 ARG A C 1
ATOM 654 O O . ARG A 1 81 ? -3.909 -9.860 -4.516 1.00 95.31 81 ARG A O 1
ATOM 661 N N . HIS A 1 82 ? -5.546 -9.493 -6.014 1.00 96.12 82 HIS A N 1
ATOM 662 C CA . HIS A 1 82 ? -5.042 -8.224 -6.558 1.00 96.12 82 HIS A CA 1
ATOM 663 C C . HIS A 1 82 ? -5.740 -6.986 -5.975 1.00 96.12 82 HIS A C 1
ATOM 665 O O . HIS A 1 82 ? -5.541 -5.885 -6.474 1.00 96.12 82 HIS A O 1
ATOM 671 N N . ASP A 1 83 ? -6.578 -7.132 -4.944 1.00 96.56 83 ASP A N 1
ATOM 672 C CA . ASP A 1 83 ? -7.274 -5.993 -4.350 1.00 96.56 83 ASP A CA 1
ATOM 673 C C . ASP A 1 83 ? -6.256 -4.977 -3.799 1.00 96.56 83 ASP A C 1
ATOM 675 O O . ASP A 1 83 ? -5.300 -5.327 -3.096 1.00 96.56 83 ASP A O 1
ATOM 679 N N . THR A 1 84 ? -6.445 -3.715 -4.173 1.00 96.62 84 THR A N 1
ATOM 680 C CA . THR A 1 84 ? -5.622 -2.591 -3.722 1.00 96.62 84 THR A CA 1
ATOM 681 C C . THR A 1 84 ? -6.331 -1.727 -2.690 1.00 96.62 84 THR A C 1
ATOM 683 O O . THR A 1 84 ? -5.710 -0.833 -2.135 1.00 96.62 84 THR A O 1
ATOM 686 N N . GLY A 1 85 ? -7.621 -1.945 -2.429 1.00 95.00 85 GLY A N 1
ATOM 687 C CA . GLY A 1 85 ? -8.466 -1.074 -1.613 1.00 95.00 85 GLY A CA 1
ATOM 688 C C . GLY A 1 85 ? -9.246 -0.032 -2.418 1.00 95.00 85 GLY A C 1
ATOM 689 O O . GLY A 1 85 ? -10.150 0.611 -1.878 1.00 95.00 85 GLY A O 1
ATOM 690 N N . TYR A 1 86 ? -8.946 0.146 -3.709 1.00 93.75 86 TYR A N 1
ATOM 691 C CA . TYR A 1 86 ? -9.639 1.136 -4.533 1.00 93.75 86 TYR A CA 1
ATOM 692 C C . TYR A 1 86 ? -11.147 0.843 -4.614 1.00 93.75 86 TYR A C 1
ATOM 694 O O . TYR A 1 86 ? -11.580 -0.275 -4.897 1.00 93.75 86 TYR A O 1
ATOM 702 N N . GLY A 1 87 ? -11.969 1.857 -4.332 1.00 92.69 87 GLY A N 1
ATOM 703 C CA . GLY A 1 87 ? -13.428 1.723 -4.319 1.00 92.69 87 GLY A CA 1
ATOM 704 C C . GLY A 1 87 ? -13.989 0.910 -3.144 1.00 92.69 87 GLY A C 1
ATOM 705 O O . GLY A 1 87 ? -15.150 0.489 -3.185 1.00 92.69 87 GLY A O 1
ATOM 706 N N . HIS A 1 88 ? -13.204 0.654 -2.091 1.00 94.12 88 HIS A N 1
ATOM 707 C CA . HIS A 1 88 ? -13.738 0.056 -0.868 1.00 94.12 88 HIS A CA 1
ATOM 708 C C . HIS A 1 88 ? -14.752 0.992 -0.208 1.00 94.12 88 HIS A C 1
ATOM 710 O O . HIS A 1 88 ? -14.478 2.159 0.051 1.00 94.12 88 HIS A O 1
ATOM 716 N N . SER A 1 89 ? -15.938 0.460 0.093 1.00 92.44 89 SER A N 1
ATOM 717 C CA . SER A 1 89 ? -16.916 1.158 0.926 1.00 92.44 89 SER A CA 1
ATOM 718 C C . SER A 1 89 ? -16.494 1.108 2.398 1.00 92.44 89 SER A C 1
ATOM 720 O O . SER A 1 89 ? -15.749 0.199 2.782 1.00 92.44 89 SER A O 1
ATOM 722 N N . PRO A 1 90 ? -17.039 1.974 3.271 1.00 90.25 90 PRO A N 1
ATOM 723 C CA . PRO A 1 90 ? -16.711 1.934 4.697 1.00 90.25 90 PRO A CA 1
ATOM 724 C C . PRO A 1 90 ? -16.974 0.567 5.357 1.00 90.25 90 PRO A C 1
ATOM 726 O O . PRO A 1 90 ? -16.262 0.153 6.272 1.00 90.25 90 PRO A O 1
ATOM 729 N N . ALA A 1 91 ? -17.958 -0.187 4.852 1.00 87.25 91 ALA A N 1
ATOM 730 C CA . ALA A 1 91 ? -18.239 -1.554 5.289 1.00 87.25 91 ALA 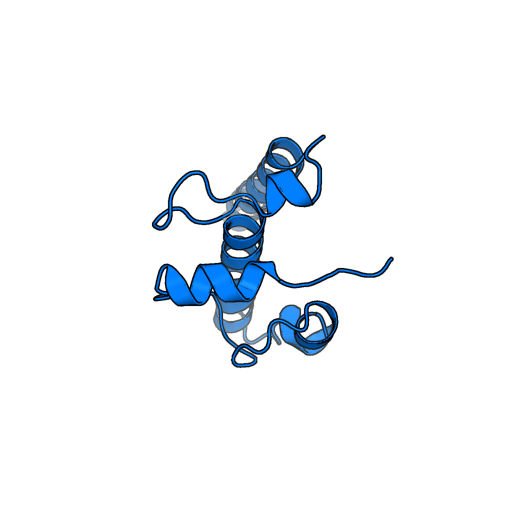A CA 1
ATOM 731 C C . ALA A 1 91 ? -17.182 -2.578 4.830 1.00 87.25 91 ALA A C 1
ATOM 733 O O . ALA A 1 91 ? -16.949 -3.559 5.533 1.00 87.25 91 ALA A O 1
ATOM 734 N N . LYS A 1 92 ? -16.544 -2.382 3.666 1.00 87.00 92 LYS A N 1
ATOM 735 C CA . LYS A 1 92 ? -15.409 -3.211 3.222 1.00 87.00 92 LYS A CA 1
ATOM 736 C C . LYS A 1 92 ? -14.157 -2.899 4.042 1.00 87.00 92 LYS A C 1
ATOM 738 O O . LYS A 1 92 ? -13.539 -3.829 4.550 1.00 87.00 92 LYS A O 1
ATOM 743 N N . VAL A 1 93 ? -13.879 -1.615 4.277 1.00 86.38 93 VAL A N 1
ATOM 744 C CA . VAL A 1 93 ? -12.775 -1.148 5.136 1.00 86.38 93 VAL A CA 1
ATOM 745 C C . VAL A 1 93 ? -12.881 -1.730 6.550 1.00 86.38 93 VAL A C 1
ATOM 747 O O . VAL A 1 93 ? -11.897 -2.211 7.111 1.00 86.38 93 VAL A O 1
ATOM 750 N N . ALA A 1 94 ? -14.093 -1.769 7.116 1.00 82.81 94 ALA A N 1
ATOM 751 C CA . ALA A 1 94 ? -14.337 -2.370 8.428 1.00 82.81 94 ALA A CA 1
ATOM 752 C C . ALA A 1 94 ? -13.949 -3.859 8.503 1.00 82.81 94 ALA A C 1
ATOM 754 O O . ALA A 1 94 ? -13.522 -4.329 9.553 1.00 82.81 94 ALA A O 1
ATOM 755 N N . LYS A 1 95 ? -14.098 -4.610 7.403 1.00 78.69 95 LYS A N 1
ATOM 756 C CA . LYS A 1 95 ? -13.813 -6.054 7.361 1.00 78.69 95 LYS A CA 1
ATOM 757 C C . LYS A 1 95 ? -12.316 -6.355 7.277 1.00 78.69 95 LYS A C 1
ATOM 759 O O . LYS A 1 95 ? -11.877 -7.356 7.831 1.00 78.69 95 LYS A O 1
ATOM 764 N N . SER A 1 96 ? -11.536 -5.479 6.645 1.00 68.12 96 SER A N 1
ATOM 765 C CA . SER A 1 96 ? -10.081 -5.632 6.498 1.00 68.12 96 SER A CA 1
ATOM 766 C C . SER A 1 96 ? -9.274 -5.393 7.783 1.00 68.12 96 SER A C 1
ATOM 768 O O . SER A 1 96 ? -8.112 -5.771 7.833 1.00 68.12 96 SER A O 1
ATOM 770 N N . GLY A 1 97 ? -9.862 -4.804 8.833 1.00 58.53 97 GLY A N 1
ATOM 771 C CA . GLY A 1 97 ? -9.181 -4.557 10.117 1.00 58.53 97 GLY A CA 1
ATOM 772 C C . GLY A 1 97 ? -9.192 -5.734 11.105 1.00 58.53 97 GLY A C 1
ATOM 773 O O . GLY A 1 97 ? -8.701 -5.599 12.218 1.00 58.53 97 GLY A O 1
ATOM 774 N N . SER A 1 98 ? -9.781 -6.880 10.745 1.00 50.12 98 SER A N 1
ATOM 775 C CA . SER A 1 98 ? -10.019 -7.996 11.679 1.00 50.12 98 SER A CA 1
ATOM 776 C C . SER A 1 98 ? -8.855 -8.993 11.798 1.00 50.12 98 SER A C 1
ATOM 778 O O . SER A 1 98 ? -9.004 -10.038 12.448 1.00 50.12 98 SER A O 1
ATOM 780 N N . THR A 1 99 ? -7.703 -8.737 11.182 1.00 45.72 99 THR A N 1
ATOM 781 C CA . THR A 1 99 ? -6.601 -9.698 11.225 1.00 45.72 99 THR A CA 1
ATOM 782 C C . THR A 1 99 ? -5.928 -9.650 12.590 1.00 45.72 99 THR A C 1
ATOM 784 O O . THR A 1 99 ? -5.083 -8.803 12.864 1.00 45.72 99 THR A O 1
ATOM 787 N N . ARG A 1 100 ? -6.273 -10.607 13.459 1.00 42.22 100 ARG A N 1
ATOM 788 C CA . ARG A 1 100 ? -5.391 -11.025 14.553 1.00 42.22 100 ARG A CA 1
ATOM 789 C C . ARG A 1 100 ? -4.095 -11.530 13.923 1.00 42.22 100 ARG A C 1
ATOM 791 O O . ARG A 1 100 ? -3.981 -12.721 13.634 1.00 42.22 100 ARG A O 1
ATOM 798 N N . ALA A 1 101 ? -3.137 -10.634 13.705 1.00 38.59 101 ALA A N 1
ATOM 799 C CA . ALA A 1 101 ? -1.748 -11.008 13.527 1.00 38.59 101 ALA A CA 1
ATOM 800 C C . ALA A 1 101 ? -1.324 -11.716 14.821 1.00 38.59 101 ALA A C 1
ATOM 802 O O . ALA A 1 101 ? -1.123 -11.097 15.864 1.00 38.59 101 ALA A O 1
ATOM 803 N N . ARG A 1 102 ? -1.333 -13.050 14.795 1.00 31.50 102 ARG A N 1
ATOM 804 C CA . ARG A 1 102 ? -0.699 -13.854 15.832 1.00 31.50 102 ARG A CA 1
ATOM 805 C C . ARG A 1 102 ? 0.794 -13.861 15.531 1.00 31.50 102 ARG A C 1
ATOM 807 O O . ARG A 1 102 ? 1.178 -14.525 14.576 1.00 31.50 102 ARG A O 1
ATOM 814 N N . CYS A 1 103 ? 1.530 -13.180 16.411 1.00 30.38 103 CYS A N 1
ATOM 815 C CA . CYS A 1 103 ? 2.977 -13.233 16.639 1.00 30.38 103 CYS A CA 1
ATOM 816 C C . CYS A 1 103 ? 3.873 -12.731 15.502 1.00 30.38 103 CYS A C 1
ATOM 818 O O . CYS A 1 103 ? 3.920 -13.370 14.432 1.00 30.38 103 CYS A O 1
#

Mean predicted aligned error: 4.57 Å